Protein AF-A0A151F6V9-F1 (afdb_monomer)

Solvent-accessible surface area (backbone atoms only — not comparable to full-atom values): 5416 Å² total; per-residue (Å²): 136,86,84,87,75,86,86,80,90,66,76,93,63,81,83,76,49,73,68,54,49,52,51,52,52,58,22,48,77,44,42,93,76,22,32,37,68,67,57,48,48,54,54,34,44,75,74,73,42,87,72,54,74,68,57,51,52,51,52,52,48,54,35,34,77,69,62,46,32,48,76,46,73,49,103,82,76,48,52,32,33,27,60,54,83,83,128

Nearest PDB structures (foldseek):
  2w57-assembly1_B  TM=8.707E-01  e=7.199E-04  Vibrio cholerae
  5l0p-assembly1_A-2  TM=8.341E-01  e=6.745E-04  Homo sapiens
  1mzb-assembly1_A  TM=8.456E-01  e=9.968E-04  Pseudomonas aeruginosa
  7vo0-assembly1_H  TM=8.309E-01  e=2.324E-03  Streptomyces coelicolor A3(2)
  5nhk-assembly1_B  TM=7.804E-01  e=2.177E-03  Francisella tularensis

Foldseek 3Di:
DDDDDDDDPDPDQPDQDPVLVLLQVQQVVVPPQADFLVSSQVVCVVVVHHDDSVRSVVSLVVCVVSVQWDWDADPVSTTGIHGDDDD

Radius of gyration: 15.7 Å; Cα contacts (8 Å, |Δi|>4): 85; chains: 1; bounding box: 58×32×26 Å

Sequence (87 aa):
MVKVNGWGQFLGLPSITVEQQAFLLIIMKNGQKGSTQEEIQQRAEEEGIYFSGAEILRQLRELEDSGLVRFSVYKSMERWYTVLEVA

Secondary structure (DSSP, 8-state):
-----------------HHHHHHHHHHHHTGGG-EEHHHHHHHHHHTT----HHHHHHHHHHHHHTTSEEEEE-TTS-EEEEEPP--

Structure (mmCIF, N/CA/C/O backbone):
data_AF-A0A151F6V9-F1
#
_entry.id   AF-A0A151F6V9-F1
#
loop_
_atom_site.group_PDB
_atom_site.id
_atom_site.type_symbol
_atom_site.label_atom_id
_atom_site.label_alt_id
_atom_site.label_comp_id
_atom_site.label_asym_id
_atom_site.label_entity_id
_atom_site.label_seq_id
_atom_site.pdbx_PDB_ins_code
_atom_site.Cartn_x
_atom_site.Cartn_y
_atom_site.Cartn_z
_atom_site.occupancy
_atom_site.B_iso_or_equiv
_atom_site.auth_seq_id
_atom_site.auth_comp_id
_atom_site.auth_asym_id
_atom_site.auth_atom_id
_atom_site.pdbx_PDB_model_num
ATOM 1 N N . MET A 1 1 ? 40.627 -16.404 -11.284 1.00 35.41 1 MET A N 1
ATOM 2 C CA . MET A 1 1 ? 39.710 -15.977 -12.361 1.00 35.41 1 MET A CA 1
ATOM 3 C C . MET A 1 1 ? 38.446 -16.817 -12.222 1.00 35.41 1 MET A C 1
ATOM 5 O O . MET A 1 1 ? 38.437 -17.962 -12.652 1.00 35.41 1 MET A O 1
ATOM 9 N N . VAL A 1 2 ? 37.453 -16.337 -11.469 1.00 36.34 2 VAL A N 1
ATOM 10 C CA . VAL A 1 2 ? 36.231 -17.114 -11.196 1.00 36.34 2 VAL A CA 1
ATOM 11 C C . VAL A 1 2 ? 35.223 -16.807 -12.295 1.00 36.34 2 VAL A C 1
ATOM 13 O O . VAL A 1 2 ? 34.834 -15.659 -12.491 1.00 36.34 2 VAL A O 1
ATOM 16 N N . LYS A 1 3 ? 34.865 -17.843 -13.052 1.00 42.53 3 LYS A N 1
ATOM 17 C CA . LYS A 1 3 ? 33.881 -17.808 -14.130 1.00 42.53 3 LYS A CA 1
ATOM 18 C C . LYS A 1 3 ? 32.502 -17.956 -13.488 1.00 42.53 3 LYS A C 1
ATOM 20 O O . LYS A 1 3 ? 32.189 -19.025 -12.974 1.00 42.53 3 LYS A O 1
ATOM 25 N N . VAL A 1 4 ? 31.712 -16.886 -13.467 1.00 43.56 4 VAL A N 1
ATOM 26 C CA . VAL A 1 4 ? 30.335 -16.932 -12.960 1.00 43.56 4 VAL A CA 1
ATOM 27 C C . VAL A 1 4 ? 29.429 -17.304 -14.133 1.00 43.56 4 VAL A C 1
ATOM 29 O O . VAL A 1 4 ? 29.256 -16.516 -15.057 1.00 43.56 4 VAL A O 1
ATOM 32 N N . ASN A 1 5 ? 28.924 -18.537 -14.124 1.00 52.97 5 ASN A N 1
ATOM 33 C CA . ASN A 1 5 ? 27.905 -19.041 -15.046 1.00 52.97 5 ASN A CA 1
ATOM 34 C C . ASN A 1 5 ? 26.623 -19.319 -14.248 1.00 52.97 5 ASN A C 1
ATOM 36 O O . ASN A 1 5 ? 26.699 -19.963 -13.203 1.00 52.97 5 ASN A O 1
ATOM 40 N N . GLY A 1 6 ? 25.471 -18.906 -14.790 1.00 44.28 6 GLY A N 1
ATOM 41 C CA . GLY A 1 6 ? 24.147 -19.036 -14.162 1.00 44.28 6 GLY A CA 1
ATOM 42 C C . GLY A 1 6 ? 23.964 -17.933 -13.123 1.00 44.28 6 GLY A C 1
ATOM 43 O O . GLY A 1 6 ? 24.860 -17.695 -12.330 1.00 44.28 6 GLY A O 1
ATOM 44 N N . TRP A 1 7 ? 22.899 -17.143 -13.094 1.00 45.28 7 TRP A N 1
ATOM 45 C CA . TRP A 1 7 ? 21.484 -17.492 -13.142 1.00 45.28 7 TRP A CA 1
ATOM 46 C C . TRP A 1 7 ? 20.704 -16.284 -13.673 1.00 45.28 7 TRP A C 1
ATOM 48 O O . TRP A 1 7 ? 21.054 -15.151 -13.356 1.00 45.28 7 TRP A O 1
ATOM 58 N N . GLY A 1 8 ? 19.654 -16.501 -14.464 1.00 36.78 8 GLY A N 1
ATOM 59 C CA . GLY A 1 8 ? 18.840 -15.374 -14.925 1.00 36.78 8 GLY A CA 1
ATOM 60 C C . GLY A 1 8 ? 17.770 -15.659 -15.971 1.00 36.78 8 GLY A C 1
ATOM 61 O O . GLY A 1 8 ? 17.251 -14.715 -16.547 1.00 36.78 8 GLY A O 1
ATOM 62 N N . GLN A 1 9 ? 17.395 -16.918 -16.218 1.00 40.50 9 GLN A N 1
ATOM 63 C CA . GLN A 1 9 ? 16.019 -17.200 -16.639 1.00 40.50 9 GLN A CA 1
ATOM 64 C C . GLN A 1 9 ? 15.147 -17.118 -15.382 1.00 40.50 9 GLN A C 1
ATOM 66 O O . GLN A 1 9 ? 14.812 -18.133 -14.778 1.00 40.50 9 GLN A O 1
ATOM 71 N N . PHE A 1 10 ? 14.857 -15.898 -14.930 1.00 50.22 10 PHE A N 1
ATOM 72 C CA . PHE A 1 10 ? 13.780 -15.684 -13.973 1.00 50.22 10 PHE A CA 1
ATOM 73 C C 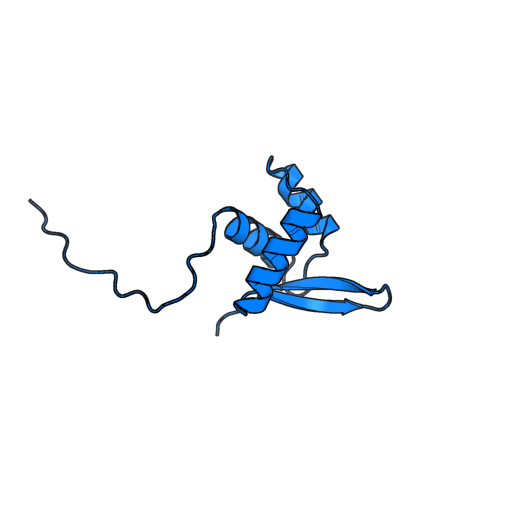. PHE A 1 10 ? 12.484 -15.606 -14.779 1.00 50.22 10 PHE A C 1
ATOM 75 O O . PHE A 1 10 ? 12.377 -14.839 -15.735 1.00 50.22 10 PHE A O 1
ATOM 82 N N . LEU A 1 11 ? 11.544 -16.481 -14.435 1.00 40.28 11 LEU A N 1
ATOM 83 C CA . LEU A 1 11 ? 10.176 -16.519 -14.945 1.00 40.28 11 LEU A CA 1
ATOM 84 C C . LEU A 1 11 ? 9.590 -15.098 -14.950 1.00 40.28 11 LEU A C 1
ATOM 86 O O . LEU A 1 11 ? 9.865 -14.342 -14.022 1.00 40.28 11 LEU A O 1
ATOM 90 N N . GLY A 1 12 ? 8.833 -14.744 -15.994 1.00 36.84 12 GLY A N 1
ATOM 91 C CA . GLY A 1 12 ? 8.343 -13.393 -16.304 1.00 36.84 12 GLY A CA 1
ATOM 92 C C . GLY A 1 12 ? 7.409 -12.769 -15.264 1.00 36.84 12 GLY A C 1
ATOM 93 O O . GLY A 1 12 ? 6.244 -12.512 -15.549 1.00 36.84 12 GLY A O 1
ATOM 94 N N . LEU A 1 13 ? 7.930 -12.506 -14.072 1.00 50.41 13 LEU A N 1
ATOM 95 C CA . LEU A 1 13 ? 7.337 -11.610 -13.101 1.00 50.41 13 LEU A CA 1
ATOM 96 C C . LEU A 1 13 ? 7.642 -10.179 -13.560 1.00 50.41 13 LEU A C 1
ATOM 98 O O . LEU A 1 13 ? 8.799 -9.894 -13.895 1.00 50.41 13 LEU A O 1
ATOM 102 N N . PRO A 1 14 ? 6.643 -9.281 -13.609 1.00 55.06 14 PRO A N 1
ATOM 103 C CA . PRO A 1 14 ? 6.906 -7.872 -13.846 1.00 55.06 14 PRO A CA 1
ATOM 104 C C . PRO A 1 14 ? 7.976 -7.404 -12.855 1.00 55.06 14 PRO A C 1
ATOM 106 O O . PRO A 1 14 ? 7.863 -7.642 -11.652 1.00 55.06 14 PRO A O 1
ATOM 109 N N . SER A 1 15 ? 9.050 -6.789 -13.355 1.00 70.44 15 SER A N 1
ATOM 110 C CA . SER A 1 15 ? 10.082 -6.228 -12.487 1.00 70.44 15 SER A CA 1
ATOM 111 C C . SER A 1 15 ? 9.460 -5.105 -11.659 1.00 70.44 15 SER A C 1
ATOM 113 O O . SER A 1 15 ? 9.140 -4.052 -12.211 1.00 70.44 15 SER A O 1
ATOM 115 N N . ILE A 1 16 ? 9.271 -5.332 -10.360 1.00 81.38 16 ILE A N 1
ATOM 116 C CA . ILE A 1 16 ? 8.720 -4.322 -9.453 1.00 81.38 16 ILE A CA 1
ATOM 117 C C . ILE A 1 16 ? 9.714 -3.172 -9.260 1.00 81.38 16 ILE A C 1
ATOM 119 O O . ILE A 1 16 ? 10.918 -3.396 -9.089 1.00 81.38 16 ILE A O 1
ATOM 123 N N . THR A 1 17 ? 9.220 -1.937 -9.280 1.00 88.19 17 THR A N 1
ATOM 124 C CA . THR A 1 17 ? 10.054 -0.745 -9.068 1.00 88.19 17 THR A CA 1
ATOM 125 C C . THR A 1 17 ? 10.468 -0.609 -7.597 1.00 88.19 17 THR A C 1
ATOM 127 O O . THR A 1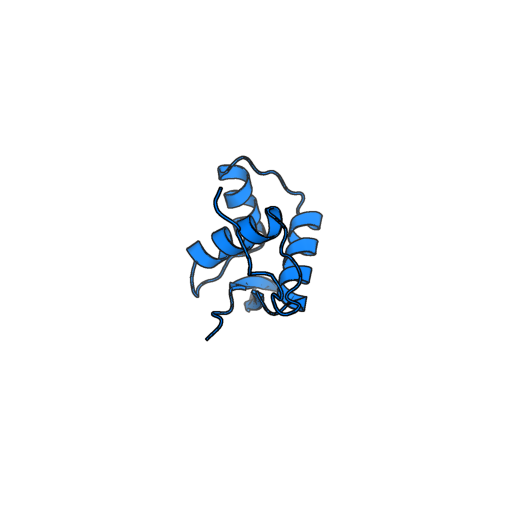 17 ? 9.888 -1.233 -6.708 1.00 88.19 17 THR A O 1
ATOM 130 N N . VAL A 1 18 ? 11.470 0.229 -7.311 1.00 85.31 18 VAL A N 1
ATOM 131 C CA . VAL A 1 18 ? 11.874 0.542 -5.923 1.00 85.31 18 VAL A CA 1
ATOM 132 C C . VAL A 1 18 ? 10.716 1.173 -5.138 1.00 85.31 18 VAL A C 1
ATOM 134 O O . VAL A 1 18 ? 10.524 0.884 -3.961 1.00 85.31 18 VAL A O 1
ATOM 137 N N . GLU A 1 19 ? 9.902 1.988 -5.801 1.00 86.62 19 GLU A N 1
ATOM 138 C CA . GLU A 1 19 ? 8.722 2.632 -5.213 1.00 86.62 19 GLU A CA 1
ATOM 139 C C . GLU A 1 19 ? 7.660 1.587 -4.845 1.00 86.62 19 GLU A C 1
ATOM 141 O O . GLU A 1 19 ? 7.130 1.587 -3.734 1.00 86.62 19 GLU A O 1
ATOM 146 N N . GLN A 1 20 ? 7.419 0.625 -5.740 1.00 89.12 20 GLN A N 1
ATOM 147 C CA . GLN A 1 20 ? 6.520 -0.502 -5.494 1.00 89.12 20 GLN A CA 1
ATOM 148 C C . GLN A 1 20 ? 7.013 -1.381 -4.341 1.00 89.12 20 GLN A C 1
ATOM 150 O O . GLN A 1 20 ? 6.214 -1.797 -3.504 1.00 89.12 20 GLN A O 1
ATOM 155 N N . GLN A 1 21 ? 8.324 -1.616 -4.240 1.00 89.12 21 GLN A N 1
ATOM 156 C CA . GLN A 1 21 ? 8.916 -2.318 -3.097 1.00 89.12 21 GLN A CA 1
ATOM 157 C C . GLN A 1 21 ? 8.668 -1.567 -1.783 1.00 89.12 21 GLN A C 1
ATOM 159 O O . GLN A 1 21 ? 8.280 -2.189 -0.794 1.00 89.12 21 GLN A O 1
ATOM 164 N N . ALA A 1 22 ? 8.832 -0.241 -1.769 1.00 88.94 22 ALA A N 1
ATOM 165 C CA . ALA A 1 22 ? 8.552 0.571 -0.587 1.00 88.94 22 ALA A CA 1
ATOM 166 C C . ALA A 1 22 ? 7.079 0.454 -0.155 1.00 88.94 22 ALA A C 1
ATOM 168 O O . ALA A 1 22 ? 6.798 0.246 1.026 1.00 88.94 22 ALA A O 1
ATOM 169 N N . PHE A 1 23 ? 6.137 0.499 -1.101 1.00 90.56 23 PHE A N 1
ATOM 170 C CA . PHE A 1 23 ? 4.709 0.358 -0.796 1.00 90.56 23 PHE A CA 1
ATOM 171 C C . PHE A 1 23 ? 4.366 -1.024 -0.258 1.00 90.56 23 PHE A C 1
ATOM 173 O O . PHE A 1 23 ? 3.672 -1.127 0.754 1.00 90.56 23 PHE A O 1
ATOM 180 N N . LEU A 1 24 ? 4.901 -2.082 -0.868 1.00 91.56 24 LEU A N 1
ATOM 181 C CA . LEU A 1 24 ? 4.720 -3.446 -0.378 1.00 91.56 24 LEU A CA 1
ATOM 182 C C . LEU A 1 24 ? 5.236 -3.590 1.058 1.00 91.56 24 LEU A C 1
ATOM 184 O O . LEU A 1 24 ? 4.518 -4.113 1.905 1.00 91.56 24 LEU A O 1
ATOM 188 N N . LEU A 1 25 ? 6.421 -3.058 1.370 1.00 90.81 25 LEU A N 1
ATOM 189 C CA . LEU A 1 25 ? 6.968 -3.079 2.730 1.00 90.81 25 LEU A CA 1
ATOM 190 C C . LEU A 1 25 ? 6.080 -2.319 3.726 1.00 90.81 25 LEU A C 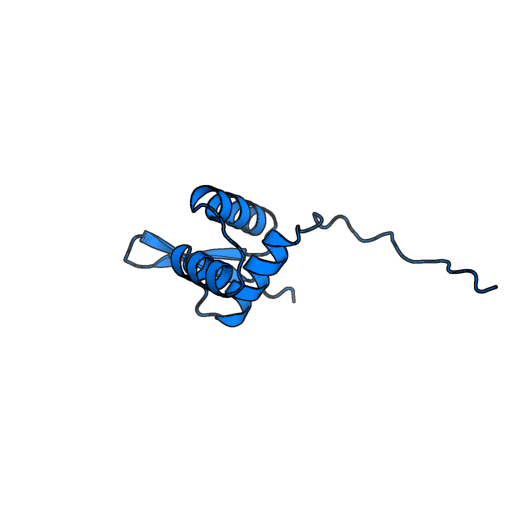1
ATOM 192 O O . LEU A 1 25 ? 5.837 -2.808 4.831 1.00 90.81 25 LEU A O 1
ATOM 196 N N . ILE A 1 26 ? 5.574 -1.143 3.346 1.00 90.94 26 ILE A N 1
ATOM 197 C CA . ILE A 1 26 ? 4.672 -0.345 4.186 1.00 90.94 26 ILE A CA 1
ATOM 198 C C . ILE A 1 26 ? 3.374 -1.109 4.480 1.00 90.94 26 ILE A C 1
ATOM 200 O O . ILE A 1 26 ? 2.938 -1.147 5.634 1.00 90.94 26 ILE A O 1
ATOM 204 N N . ILE A 1 27 ? 2.780 -1.739 3.463 1.00 92.12 27 ILE A N 1
ATOM 205 C CA . ILE A 1 27 ? 1.549 -2.527 3.600 1.00 92.12 27 ILE A CA 1
ATOM 206 C C . ILE A 1 27 ? 1.806 -3.784 4.444 1.00 92.12 27 ILE A C 1
ATOM 208 O O . ILE A 1 27 ? 1.056 -4.059 5.380 1.00 92.12 27 ILE A O 1
ATOM 212 N N . MET A 1 28 ? 2.898 -4.513 4.188 1.00 91.12 28 MET A N 1
ATOM 213 C CA . MET A 1 28 ? 3.275 -5.714 4.946 1.00 91.12 28 MET A CA 1
ATOM 214 C C . MET A 1 28 ? 3.485 -5.430 6.434 1.00 91.12 28 MET A C 1
ATOM 216 O O . MET A 1 28 ? 3.083 -6.242 7.266 1.00 91.12 28 MET A O 1
ATOM 220 N N . LYS A 1 29 ? 4.059 -4.272 6.797 1.00 89.56 29 LYS A N 1
ATOM 221 C CA . LYS A 1 29 ? 4.233 -3.870 8.206 1.00 89.56 29 LYS A CA 1
ATOM 222 C C . LYS A 1 29 ? 2.900 -3.780 8.970 1.00 89.56 29 LYS A C 1
ATOM 224 O O . LYS A 1 29 ? 2.908 -3.917 10.190 1.00 89.56 29 LYS A O 1
ATOM 229 N N . ASN A 1 30 ? 1.772 -3.567 8.286 1.00 84.19 30 ASN A N 1
ATOM 230 C CA . ASN A 1 30 ? 0.434 -3.561 8.892 1.00 84.19 30 ASN A CA 1
ATOM 231 C C . ASN A 1 30 ? -0.264 -4.935 8.869 1.00 84.19 30 ASN A C 1
ATOM 233 O O . ASN A 1 30 ? -1.370 -5.082 9.400 1.00 84.19 30 ASN A O 1
ATOM 237 N N . GLY A 1 31 ? 0.387 -5.957 8.307 1.00 79.88 31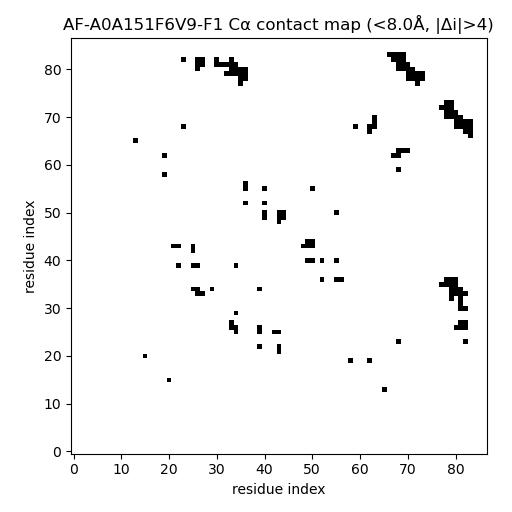 GLY A N 1
ATOM 238 C CA . GLY A 1 31 ? -0.099 -7.331 8.274 1.00 79.88 31 GLY A CA 1
ATOM 239 C C . GLY A 1 31 ? -1.487 -7.455 7.646 1.00 79.88 31 GLY A C 1
ATOM 240 O O . GLY A 1 31 ? -1.830 -6.761 6.690 1.00 79.88 31 GLY A O 1
ATOM 241 N N . GLN A 1 32 ? -2.321 -8.328 8.216 1.00 78.31 32 GLN A N 1
ATOM 242 C CA . GLN A 1 32 ? -3.665 -8.596 7.690 1.00 78.31 32 GLN A CA 1
ATOM 243 C C . GLN A 1 32 ? -4.661 -7.444 7.868 1.00 78.31 32 GLN A C 1
ATOM 245 O O . GLN A 1 32 ? -5.717 -7.464 7.239 1.00 78.31 32 GLN A O 1
ATOM 250 N N . LYS A 1 33 ? -4.343 -6.434 8.691 1.00 84.19 33 LYS A N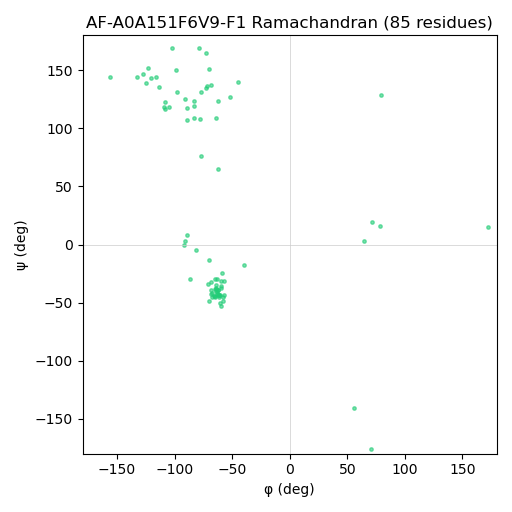 1
ATOM 251 C CA . LYS A 1 33 ? -5.172 -5.225 8.799 1.00 84.19 33 LYS A CA 1
ATOM 252 C C . LYS A 1 33 ? -5.169 -4.444 7.480 1.00 84.19 33 LYS A C 1
ATOM 254 O O . LYS A 1 33 ? -6.162 -3.802 7.153 1.00 84.19 33 LYS A O 1
ATOM 259 N N . GLY A 1 34 ? -4.073 -4.540 6.727 1.00 88.94 34 GLY A N 1
ATOM 260 C CA . GLY A 1 34 ? -3.834 -3.729 5.546 1.00 88.94 34 GLY A CA 1
ATOM 261 C C . GLY A 1 34 ? -3.549 -2.270 5.883 1.00 88.94 34 GLY A C 1
ATOM 262 O O . GLY A 1 34 ? -3.454 -1.893 7.053 1.00 88.94 34 GLY A O 1
ATOM 263 N N . SER A 1 35 ? -3.414 -1.464 4.838 1.00 94.06 35 SER A N 1
ATOM 264 C CA . SER A 1 35 ? -3.171 -0.027 4.942 1.00 94.06 35 SER A CA 1
ATOM 265 C C . SER A 1 35 ? -4.101 0.748 4.023 1.00 94.06 35 SER A C 1
ATOM 267 O O . SER A 1 35 ? -4.393 0.297 2.911 1.00 94.06 35 SER A O 1
ATOM 269 N N . THR A 1 36 ? -4.543 1.921 4.457 1.00 93.94 36 THR A N 1
ATOM 270 C CA . THR A 1 36 ? -5.249 2.868 3.582 1.00 93.94 36 THR A CA 1
ATOM 271 C C . THR A 1 36 ? -4.262 3.623 2.693 1.00 93.94 36 THR A C 1
ATOM 273 O O . THR A 1 36 ? -3.045 3.564 2.890 1.00 93.94 36 THR A O 1
ATOM 276 N N . GLN A 1 37 ? -4.773 4.349 1.698 1.00 93.06 37 GLN A N 1
ATOM 277 C CA . GLN A 1 37 ? -3.923 5.206 0.875 1.00 93.06 37 GLN A CA 1
ATOM 278 C C . GLN A 1 37 ? -3.254 6.309 1.712 1.00 93.06 37 GLN A C 1
ATOM 280 O O . GLN A 1 37 ? -2.057 6.538 1.535 1.00 93.06 37 GLN A O 1
ATOM 285 N N . GLU A 1 38 ? -3.985 6.961 2.625 1.00 92.81 38 GLU A N 1
ATOM 286 C CA . GLU A 1 38 ? -3.396 7.983 3.499 1.00 92.81 38 GLU A CA 1
ATOM 287 C C . GLU A 1 38 ? -2.320 7.401 4.424 1.00 92.81 38 GLU A C 1
ATOM 289 O O . GLU A 1 38 ? -1.262 8.006 4.578 1.00 92.81 38 GLU A O 1
ATOM 294 N N . GLU A 1 39 ? -2.534 6.211 4.995 1.00 93.69 39 GLU A N 1
ATOM 295 C CA . GLU A 1 39 ? -1.531 5.563 5.851 1.00 93.69 39 GLU A CA 1
ATOM 296 C C . GLU A 1 39 ? -0.252 5.214 5.075 1.00 93.69 39 GLU A C 1
ATOM 298 O O . GLU A 1 39 ? 0.855 5.348 5.604 1.00 93.69 39 GLU A O 1
ATOM 303 N N . ILE A 1 40 ? -0.388 4.771 3.820 1.00 93.56 40 ILE A N 1
ATOM 304 C CA . ILE A 1 40 ? 0.759 4.487 2.949 1.00 93.56 40 ILE A CA 1
ATOM 305 C C . ILE A 1 40 ? 1.523 5.773 2.644 1.00 93.56 40 ILE A C 1
ATOM 307 O O . ILE A 1 40 ? 2.750 5.784 2.741 1.00 93.56 40 ILE A O 1
ATOM 311 N N . GLN A 1 41 ? 0.805 6.850 2.320 1.00 93.94 41 GLN A N 1
ATOM 312 C CA . GLN A 1 41 ? 1.402 8.155 2.063 1.00 93.94 41 GLN A CA 1
ATOM 313 C C . GLN A 1 41 ? 2.177 8.660 3.280 1.00 93.94 41 GLN A C 1
ATOM 315 O O . GLN A 1 41 ? 3.360 8.968 3.163 1.00 93.94 41 GLN A O 1
ATOM 320 N N . GLN A 1 42 ? 1.536 8.683 4.450 1.00 94.12 42 GLN A N 1
ATOM 321 C CA . GLN A 1 42 ? 2.143 9.179 5.681 1.00 94.12 42 GLN A CA 1
ATOM 322 C C . GLN A 1 42 ? 3.437 8.424 6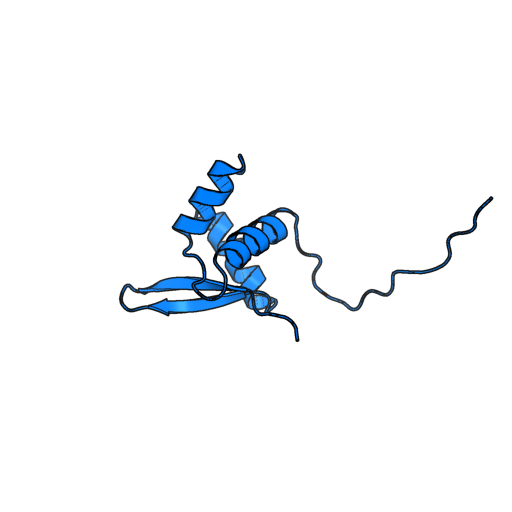.013 1.00 94.12 42 GLN A C 1
ATOM 32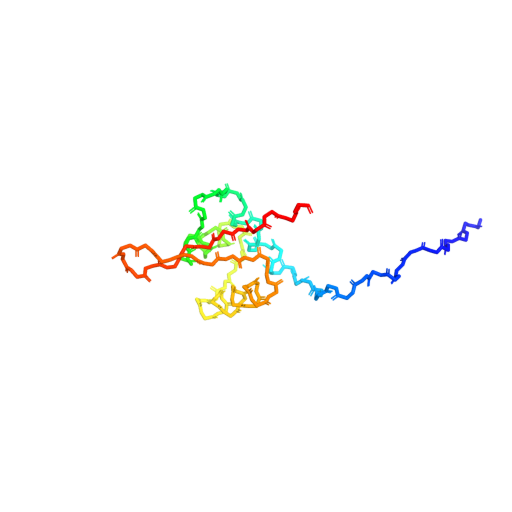4 O O . GLN A 1 42 ? 4.450 9.037 6.336 1.00 94.12 42 GLN A O 1
ATOM 329 N N . ARG A 1 43 ? 3.438 7.093 5.881 1.00 92.06 43 ARG A N 1
ATOM 330 C CA . ARG A 1 43 ? 4.634 6.281 6.154 1.00 92.06 43 ARG A CA 1
ATOM 331 C C . ARG A 1 43 ? 5.731 6.448 5.113 1.00 92.06 43 ARG A C 1
ATOM 333 O O . ARG A 1 43 ? 6.901 6.378 5.465 1.00 92.06 43 ARG A O 1
ATOM 340 N N . ALA A 1 44 ? 5.380 6.649 3.845 1.00 90.25 44 ALA A N 1
ATOM 341 C CA . ALA A 1 44 ? 6.374 6.963 2.825 1.00 90.25 44 ALA A CA 1
ATOM 342 C C . ALA A 1 44 ? 7.061 8.305 3.135 1.00 90.25 44 ALA A C 1
ATOM 344 O O . ALA A 1 44 ? 8.287 8.393 3.071 1.00 90.25 44 ALA A O 1
ATOM 345 N N . GLU A 1 45 ? 6.286 9.310 3.554 1.00 92.56 45 GLU A N 1
ATOM 346 C CA . GLU A 1 45 ? 6.797 10.630 3.937 1.00 92.56 45 GLU A CA 1
ATOM 347 C C . GLU A 1 45 ? 7.699 10.565 5.183 1.00 92.56 45 GLU A C 1
ATOM 349 O O . GLU A 1 45 ? 8.742 11.220 5.214 1.00 92.56 45 GLU A O 1
ATOM 354 N N . GLU A 1 46 ? 7.364 9.725 6.172 1.00 91.12 46 GLU A N 1
ATOM 355 C CA . GLU A 1 46 ? 8.212 9.453 7.349 1.00 91.12 46 GLU A CA 1
ATOM 356 C C . GLU A 1 46 ? 9.588 8.868 6.973 1.00 91.12 46 GLU A C 1
ATOM 358 O O . GLU A 1 46 ? 10.583 9.150 7.639 1.00 91.12 46 GLU A O 1
ATOM 363 N N . GLU A 1 47 ? 9.664 8.110 5.877 1.00 86.62 47 GLU A N 1
ATOM 364 C CA . GLU A 1 47 ? 10.906 7.547 5.323 1.00 86.62 47 GLU A CA 1
ATOM 365 C C . GLU A 1 47 ? 11.587 8.510 4.320 1.00 86.62 47 GLU A C 1
ATOM 367 O O . GLU A 1 47 ? 12.561 8.154 3.651 1.00 86.62 47 GLU A O 1
ATOM 372 N N . GLY A 1 48 ? 11.090 9.748 4.201 1.00 88.31 48 GLY A N 1
ATOM 373 C CA . GLY A 1 48 ? 11.635 10.789 3.327 1.00 88.31 48 GLY A CA 1
ATOM 374 C C . GLY A 1 48 ? 11.255 10.649 1.850 1.00 88.31 48 GLY A C 1
ATOM 375 O O . GLY A 1 48 ? 11.887 11.283 0.999 1.00 88.31 48 GLY A O 1
ATOM 376 N N . ILE A 1 49 ? 10.243 9.839 1.531 1.00 87.12 49 ILE A N 1
ATOM 377 C CA . ILE A 1 49 ? 9.783 9.584 0.166 1.00 87.12 49 ILE A CA 1
ATOM 378 C C . ILE A 1 49 ? 8.425 10.255 -0.056 1.00 87.12 49 ILE A C 1
ATOM 380 O O . ILE A 1 49 ? 7.423 9.900 0.557 1.00 87.12 49 ILE A O 1
ATOM 384 N N . TYR A 1 50 ? 8.382 11.216 -0.975 1.00 90.25 50 TYR A N 1
ATOM 385 C CA . TYR A 1 50 ? 7.191 12.026 -1.220 1.00 90.25 50 TYR A CA 1
ATOM 386 C C . TYR A 1 50 ? 6.506 11.600 -2.515 1.00 90.25 50 TYR A C 1
ATOM 388 O O . TYR A 1 50 ? 7.068 11.747 -3.601 1.00 90.25 50 TYR A O 1
ATOM 396 N N . PHE A 1 51 ? 5.264 11.131 -2.404 1.00 88.00 51 PHE A N 1
ATOM 397 C CA . PHE A 1 51 ? 4.427 10.776 -3.546 1.00 88.00 51 PHE A CA 1
ATOM 398 C C . PHE A 1 51 ? 3.145 11.601 -3.551 1.00 88.00 51 PHE A C 1
ATOM 400 O O . PHE A 1 51 ? 2.541 11.850 -2.511 1.00 88.00 51 PHE A O 1
ATOM 407 N N . SER A 1 52 ? 2.683 11.988 -4.741 1.00 91.19 52 SER A N 1
ATOM 408 C CA . SER A 1 52 ? 1.332 12.539 -4.869 1.00 91.19 52 SER A CA 1
ATOM 409 C C . SER A 1 52 ? 0.287 11.441 -4.655 1.00 91.19 52 SER A C 1
ATOM 411 O O . SER A 1 52 ? 0.514 10.288 -5.024 1.00 91.19 52 SER A O 1
ATOM 413 N N . GLY A 1 53 ? -0.901 11.791 -4.156 1.00 89.69 53 GLY A N 1
ATOM 414 C CA . GLY A 1 53 ? -1.986 10.814 -4.004 1.00 89.69 53 GLY A CA 1
ATOM 415 C C . GLY A 1 53 ? -2.369 10.107 -5.317 1.00 89.69 53 GLY A C 1
ATOM 416 O O . GLY A 1 53 ? -2.730 8.933 -5.301 1.00 89.69 53 GLY A O 1
ATOM 417 N N . ALA A 1 54 ? -2.242 10.781 -6.465 1.00 91.56 54 ALA A N 1
ATOM 418 C CA . ALA A 1 54 ? -2.481 10.173 -7.776 1.00 91.56 54 ALA A CA 1
ATOM 419 C C . ALA A 1 54 ? -1.422 9.117 -8.131 1.00 91.56 54 ALA A C 1
ATOM 421 O O . ALA A 1 5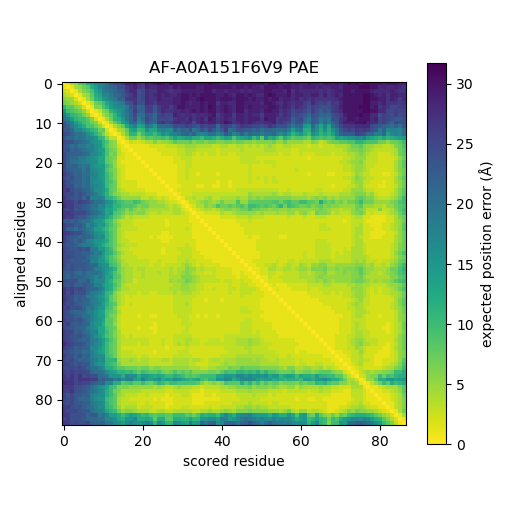4 ? -1.758 8.063 -8.668 1.00 91.56 54 ALA A O 1
ATOM 422 N N . GLU A 1 55 ? -0.161 9.387 -7.796 1.00 92.00 55 GLU A N 1
ATOM 423 C CA . GLU A 1 55 ? 0.951 8.465 -8.021 1.00 92.00 55 GLU A CA 1
ATOM 424 C C . GLU A 1 55 ? 0.844 7.235 -7.117 1.00 92.00 55 GLU A C 1
ATOM 426 O O . GLU A 1 55 ? 0.966 6.109 -7.595 1.00 92.00 55 GLU A O 1
ATOM 431 N N . ILE A 1 56 ? 0.496 7.429 -5.841 1.00 92.31 56 ILE A N 1
ATOM 432 C CA . ILE A 1 56 ? 0.237 6.316 -4.918 1.00 92.31 56 ILE A CA 1
ATOM 433 C C . ILE A 1 56 ? -0.874 5.420 -5.467 1.00 92.31 56 ILE A C 1
ATOM 435 O O . ILE A 1 56 ? -0.717 4.203 -5.553 1.00 92.31 56 ILE A O 1
ATOM 439 N N . LEU A 1 57 ? -1.985 6.020 -5.900 1.00 92.75 57 LEU A N 1
ATOM 440 C CA . LEU A 1 57 ? -3.109 5.275 -6.455 1.00 92.75 57 LEU A CA 1
ATOM 441 C C . LEU A 1 57 ? -2.733 4.512 -7.735 1.00 92.75 57 LEU A C 1
ATOM 443 O O . LEU A 1 57 ? -3.197 3.387 -7.922 1.00 92.75 57 LEU A O 1
ATOM 447 N N . ARG A 1 58 ? -1.914 5.103 -8.616 1.00 94.19 58 ARG A N 1
ATOM 448 C CA . ARG A 1 58 ? -1.430 4.445 -9.839 1.00 94.19 58 ARG A CA 1
ATOM 449 C C . ARG A 1 58 ? -0.624 3.191 -9.502 1.00 94.19 58 ARG A C 1
ATOM 451 O O . ARG A 1 58 ? -0.931 2.118 -10.009 1.00 94.19 58 ARG A O 1
ATOM 458 N N . GLN A 1 59 ? 0.346 3.316 -8.604 1.00 92.56 59 GLN A N 1
ATOM 459 C CA . GLN A 1 59 ? 1.210 2.209 -8.189 1.00 92.56 59 GLN A CA 1
ATOM 460 C C . GLN A 1 59 ? 0.419 1.101 -7.479 1.00 92.56 59 GLN A C 1
ATOM 462 O O . GLN A 1 59 ? 0.647 -0.078 -7.730 1.00 92.56 59 GLN A O 1
ATOM 467 N N . LEU A 1 60 ? -0.553 1.456 -6.630 1.00 93.25 60 LEU A N 1
ATOM 468 C CA . LEU A 1 60 ? -1.413 0.474 -5.963 1.00 93.25 60 LEU A CA 1
ATOM 469 C C . LEU A 1 60 ? -2.279 -0.315 -6.948 1.00 93.25 60 LEU A C 1
ATOM 471 O O . LEU A 1 60 ? -2.490 -1.505 -6.734 1.00 93.25 60 LEU A O 1
ATOM 475 N N . ARG A 1 61 ? -2.739 0.313 -8.038 1.00 93.44 61 ARG A N 1
ATOM 476 C CA . ARG A 1 61 ? -3.439 -0.397 -9.119 1.00 93.44 61 ARG A CA 1
ATOM 477 C C . ARG A 1 61 ? -2.516 -1.352 -9.864 1.00 93.44 61 ARG A C 1
ATOM 479 O O . ARG A 1 61 ? -2.910 -2.475 -10.119 1.00 93.44 61 ARG A O 1
ATOM 486 N N . GLU A 1 62 ? -1.281 -0.955 -10.149 1.00 93.12 62 GLU A N 1
ATOM 487 C CA . GLU A 1 62 ? -0.305 -1.848 -10.794 1.00 93.12 62 GLU A CA 1
ATOM 488 C C . GLU A 1 62 ? 0.056 -3.050 -9.904 1.00 93.12 62 GLU A C 1
ATOM 490 O O . GLU A 1 62 ? 0.201 -4.180 -10.378 1.00 93.12 62 GLU A O 1
ATOM 495 N N . LEU A 1 63 ? 0.148 -2.832 -8.591 1.00 91.88 63 LEU A N 1
ATOM 496 C CA . LEU A 1 63 ? 0.331 -3.900 -7.607 1.00 91.88 63 LEU A CA 1
ATOM 497 C C . LEU A 1 63 ? -0.905 -4.808 -7.480 1.00 91.88 63 LEU A C 1
ATOM 499 O O . LEU A 1 63 ? -0.763 -6.005 -7.228 1.00 91.88 63 LEU A O 1
ATOM 503 N N . GLU A 1 64 ? -2.106 -4.264 -7.670 1.00 92.06 64 GLU A N 1
ATOM 504 C CA . GLU A 1 64 ? -3.348 -5.038 -7.732 1.00 92.06 64 GLU A CA 1
ATOM 505 C C . GLU A 1 64 ? -3.426 -5.881 -9.012 1.00 92.06 64 GLU A C 1
ATOM 507 O O . GLU A 1 64 ? -3.655 -7.088 -8.942 1.00 92.06 64 GLU A O 1
ATOM 512 N N . ASP A 1 65 ? -3.162 -5.273 -10.168 1.00 91.31 65 ASP A N 1
ATOM 513 C CA . ASP A 1 65 ? -3.193 -5.926 -11.481 1.00 91.31 65 ASP A CA 1
ATOM 514 C C . ASP A 1 65 ? -2.144 -7.048 -11.590 1.00 91.31 65 ASP A C 1
ATOM 516 O O . ASP A 1 65 ? -2.355 -8.044 -12.284 1.00 91.31 65 ASP A O 1
ATOM 520 N N . SER A 1 66 ? -1.021 -6.916 -10.876 1.00 88.12 66 SER A N 1
ATOM 521 C CA . SER A 1 66 ? 0.006 -7.963 -10.762 1.00 88.12 66 SER A CA 1
ATOM 522 C C . SER A 1 66 ? -0.318 -9.049 -9.730 1.00 88.12 66 SER A C 1
ATOM 524 O O . SER A 1 66 ? 0.422 -10.028 -9.625 1.00 88.12 66 SER A O 1
ATOM 526 N N . GLY A 1 67 ? -1.412 -8.908 -8.979 1.00 89.75 67 GLY A N 1
ATOM 527 C CA . GLY A 1 67 ? -1.830 -9.870 -7.962 1.00 89.75 67 GLY A CA 1
ATOM 528 C C . GLY A 1 67 ? -0.947 -9.883 -6.711 1.00 89.75 67 GLY A C 1
ATOM 529 O O . GLY A 1 67 ? -0.972 -10.861 -5.969 1.00 89.75 67 GLY A O 1
ATOM 530 N N . LEU A 1 68 ? -0.166 -8.828 -6.467 1.00 90.12 68 LEU A N 1
ATOM 531 C CA . LEU A 1 68 ? 0.671 -8.695 -5.267 1.00 90.12 68 LEU A CA 1
ATOM 532 C C . LEU A 1 68 ? -0.100 -8.083 -4.095 1.00 90.12 68 LEU A C 1
ATOM 534 O O . LEU A 1 68 ? 0.187 -8.366 -2.931 1.00 90.12 68 LEU A O 1
ATOM 538 N N . VAL A 1 69 ? -1.088 -7.246 -4.401 1.00 92.50 69 VAL A N 1
ATOM 539 C CA . VAL A 1 69 ? -1.941 -6.576 -3.423 1.00 92.50 69 VAL A CA 1
ATOM 540 C C . VAL A 1 69 ? -3.405 -6.832 -3.764 1.00 92.50 69 VAL A C 1
ATOM 542 O O . VAL A 1 69 ? -3.789 -6.906 -4.926 1.00 92.50 69 VAL A O 1
ATOM 545 N N . ARG A 1 70 ? -4.253 -6.930 -2.744 1.00 92.62 70 ARG A N 1
ATOM 546 C CA . ARG A 1 70 ? -5.711 -6.844 -2.878 1.00 92.62 70 ARG A CA 1
ATOM 547 C C . ARG A 1 70 ? -6.197 -5.620 -2.122 1.00 92.62 70 ARG A C 1
ATOM 549 O O . ARG A 1 70 ? -5.712 -5.358 -1.024 1.00 92.62 70 ARG A O 1
ATOM 556 N N . PHE A 1 71 ? -7.214 -4.936 -2.642 1.00 91.75 71 PHE A N 1
ATOM 557 C CA . PHE A 1 71 ? -7.991 -4.015 -1.819 1.00 91.75 71 PHE A CA 1
ATOM 558 C C . PHE A 1 71 ? -9.294 -4.648 -1.322 1.00 91.75 71 PHE A C 1
ATOM 560 O O . PHE A 1 71 ? -9.907 -5.501 -1.966 1.00 91.75 71 PHE A O 1
ATOM 567 N N . SER A 1 72 ? -9.735 -4.192 -0.159 1.00 90.88 72 SER A N 1
ATOM 568 C CA . SER A 1 72 ? -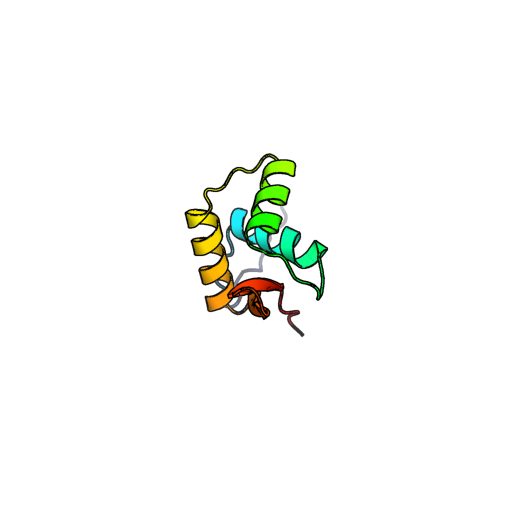11.085 -4.392 0.353 1.00 90.88 72 SER A CA 1
ATOM 569 C C . SER A 1 72 ? -11.711 -3.035 0.648 1.00 90.88 72 SER A C 1
ATOM 571 O O . SER A 1 72 ? -11.009 -2.061 0.914 1.00 90.88 72 SER A O 1
ATOM 573 N N . VAL A 1 73 ? -13.035 -2.953 0.553 1.00 89.44 73 VAL A N 1
ATOM 574 C CA . VAL A 1 73 ? -13.777 -1.736 0.888 1.00 89.44 73 VAL A CA 1
ATOM 575 C C . VAL A 1 73 ? -14.525 -1.993 2.181 1.00 89.44 73 VAL A C 1
ATOM 577 O O . VAL A 1 73 ? -15.321 -2.932 2.256 1.00 89.44 73 VAL A O 1
ATOM 580 N N . TYR A 1 74 ? -14.280 -1.166 3.193 1.00 78.56 74 TYR A N 1
ATOM 581 C CA . TYR A 1 74 ? -15.059 -1.190 4.428 1.00 78.56 74 TYR A CA 1
ATOM 582 C C . TYR A 1 74 ? -16.064 -0.033 4.448 1.00 78.56 74 TYR A C 1
ATOM 584 O O . TYR A 1 74 ? -16.019 0.844 3.593 1.00 78.56 74 TYR A O 1
ATOM 592 N N . LYS A 1 75 ? -17.003 -0.058 5.402 1.00 70.75 75 LYS A N 1
ATOM 593 C CA . LYS A 1 75 ? -18.237 0.758 5.526 1.00 70.75 75 LYS A CA 1
ATOM 594 C C . LYS A 1 75 ? -18.158 2.259 5.146 1.00 70.75 75 LYS A C 1
ATOM 596 O O . LYS A 1 75 ? -19.203 2.862 4.933 1.00 70.75 75 LYS A O 1
ATOM 601 N N . SER A 1 76 ? -16.967 2.849 5.068 1.00 75.38 76 SER A N 1
ATOM 602 C CA . SER A 1 76 ? -16.650 4.230 4.680 1.00 75.38 76 SER A CA 1
ATOM 603 C C . SER A 1 76 ? -16.365 4.455 3.180 1.00 75.38 76 SER A C 1
ATOM 605 O O . SER A 1 76 ? -16.034 5.574 2.811 1.00 75.38 76 SER A O 1
ATOM 607 N N . MET A 1 77 ? -16.467 3.436 2.313 1.00 83.69 77 MET A N 1
ATOM 608 C CA . MET A 1 77 ? -15.945 3.446 0.923 1.00 83.69 77 MET A CA 1
ATOM 609 C C . MET A 1 77 ? -14.414 3.562 0.814 1.00 83.69 77 MET A C 1
ATOM 611 O O . MET A 1 77 ? -13.866 3.594 -0.289 1.00 83.69 77 MET A O 1
ATOM 615 N N . GLU A 1 78 ? -13.718 3.571 1.945 1.00 89.38 78 GLU A N 1
ATOM 616 C CA . GLU A 1 78 ? -12.265 3.607 2.012 1.00 89.38 78 GLU A CA 1
ATOM 617 C C . GLU A 1 78 ? -11.670 2.265 1.575 1.00 89.38 78 GLU A C 1
ATOM 619 O O . GLU A 1 78 ? -12.163 1.192 1.950 1.00 89.38 78 GLU A O 1
ATOM 624 N N . ARG A 1 79 ? -10.608 2.332 0.766 1.00 91.62 79 ARG A N 1
ATOM 625 C CA . ARG A 1 79 ? -9.887 1.158 0.272 1.00 91.62 79 ARG A CA 1
ATOM 626 C C . ARG A 1 79 ? -8.754 0.799 1.222 1.00 91.62 79 ARG A C 1
ATOM 628 O O . ARG A 1 79 ? -7.873 1.614 1.477 1.00 91.62 79 ARG A O 1
ATOM 635 N N . TRP A 1 80 ? -8.769 -0.449 1.666 1.00 93.69 80 TRP A N 1
ATOM 636 C CA . TRP A 1 80 ? -7.756 -1.054 2.521 1.00 93.69 80 TRP A CA 1
ATOM 637 C C . TRP A 1 80 ? -6.968 -2.075 1.714 1.00 93.69 80 TRP A C 1
ATOM 639 O O . TRP A 1 80 ? -7.552 -3.042 1.224 1.00 93.69 80 TRP A O 1
ATOM 649 N N . TYR A 1 81 ? -5.665 -1.858 1.572 1.00 94.06 81 TYR A N 1
ATOM 650 C CA . TYR A 1 81 ? -4.764 -2.668 0.758 1.00 94.06 81 TYR A CA 1
ATOM 651 C C . TYR A 1 81 ? -4.020 -3.684 1.626 1.00 94.06 81 TYR A C 1
ATOM 653 O O . TYR A 1 81 ? -3.453 -3.312 2.649 1.00 94.06 81 TYR A O 1
ATOM 661 N N . THR A 1 82 ? -3.993 -4.953 1.225 1.00 94.25 82 THR A N 1
ATOM 662 C CA . THR A 1 82 ? -3.241 -6.033 1.884 1.00 94.25 82 THR A CA 1
ATOM 663 C C . THR A 1 82 ? -2.323 -6.725 0.884 1.00 94.25 82 THR A C 1
ATOM 665 O O . THR A 1 82 ? -2.722 -6.975 -0.253 1.00 94.25 82 THR A O 1
ATOM 668 N N . VAL A 1 83 ? -1.094 -7.048 1.299 1.00 91.19 83 VAL A N 1
ATOM 669 C CA . VAL A 1 83 ? -0.198 -7.889 0.490 1.00 91.19 83 VAL A CA 1
ATOM 670 C C . VAL A 1 83 ? -0.698 -9.327 0.535 1.00 91.19 83 VAL A C 1
ATOM 672 O O . VAL A 1 83 ? -1.054 -9.836 1.600 1.00 91.19 83 VAL A O 1
ATOM 675 N N . LEU A 1 84 ? -0.737 -9.970 -0.626 1.00 84.94 84 LEU A N 1
ATOM 676 C CA . LEU A 1 84 ? -1.067 -11.381 -0.744 1.00 84.94 84 LEU A CA 1
ATOM 677 C C . LEU A 1 84 ? 0.203 -12.198 -0.476 1.00 84.94 84 LEU A C 1
ATOM 679 O O . LEU A 1 84 ? 1.201 -12.045 -1.177 1.00 84.94 84 LEU A O 1
ATOM 683 N N . GLU A 1 85 ? 0.187 -13.043 0.560 1.00 66.69 85 GLU A N 1
ATOM 684 C CA . GLU A 1 85 ? 1.259 -14.021 0.761 1.00 66.69 85 GLU A CA 1
ATOM 685 C C . GLU A 1 85 ? 1.286 -14.973 -0.438 1.00 66.69 85 GLU A C 1
ATOM 687 O O . GLU A 1 85 ? 0.282 -15.610 -0.768 1.00 66.69 85 GLU A O 1
ATOM 692 N N . VAL A 1 86 ? 2.438 -15.059 -1.101 1.00 59.22 86 VAL A N 1
ATOM 693 C CA . VAL A 1 86 ? 2.679 -16.083 -2.116 1.00 59.22 86 VAL A CA 1
ATOM 694 C C . VAL A 1 86 ? 2.987 -17.375 -1.361 1.00 59.22 86 VAL A C 1
ATOM 696 O O . VAL A 1 86 ? 4.026 -17.465 -0.708 1.00 59.22 86 VAL A O 1
ATOM 699 N N . ALA A 1 87 ? 2.040 -18.316 -1.388 1.00 46.22 87 ALA A N 1
ATOM 700 C CA . ALA A 1 87 ? 2.182 -19.654 -0.809 1.00 46.22 87 ALA A CA 1
ATOM 701 C C . ALA A 1 87 ? 3.204 -20.517 -1.565 1.00 46.22 87 ALA A C 1
ATOM 703 O O . ALA A 1 87 ? 3.335 -20.339 -2.800 1.00 46.22 87 ALA A O 1
#

Mean predicted aligned error: 8.9 Å

pLDDT: mean 80.84, std 18.16, range [35.41, 94.25]